Protein AF-A0A804N0S9-F1 (afdb_monomer_lite)

InterPro domains:
  IPR039313 Protein HEAT INTOLERANT 4 [PTHR33704] (10-109)

Structure (mmCIF, N/CA/C/O backbone):
data_AF-A0A804N0S9-F1
#
_entry.id   AF-A0A804N0S9-F1
#
loop_
_atom_site.group_PDB
_atom_site.id
_atom_site.type_symbol
_atom_site.label_atom_id
_atom_site.label_alt_id
_atom_site.label_comp_id
_atom_site.label_asym_id
_atom_site.label_entity_id
_atom_site.label_seq_id
_atom_site.pdbx_PDB_ins_code
_atom_site.Cartn_x
_atom_site.Cartn_y
_atom_site.Cartn_z
_atom_site.occupancy
_atom_site.B_iso_or_equiv
_atom_site.auth_seq_id
_atom_site.auth_comp_id
_atom_site.auth_asym_id
_atom_site.auth_atom_id
_atom_site.pdbx_PDB_model_num
ATOM 1 N N . MET A 1 1 ? -12.935 0.731 -5.264 1.00 60.84 1 MET A N 1
ATOM 2 C CA . MET A 1 1 ? -11.498 0.962 -5.039 1.00 60.84 1 MET A CA 1
ATOM 3 C C . MET A 1 1 ? -11.170 2.311 -5.638 1.00 60.84 1 MET A C 1
ATOM 5 O O . MET A 1 1 ? -11.233 2.441 -6.854 1.00 60.84 1 MET A O 1
ATOM 9 N N . ILE A 1 2 ? -10.922 3.309 -4.797 1.00 72.00 2 ILE A N 1
ATOM 10 C CA . ILE A 1 2 ? -10.433 4.620 -5.234 1.00 72.00 2 ILE A CA 1
ATOM 11 C C . ILE A 1 2 ? -8.954 4.665 -4.859 1.00 72.00 2 ILE A C 1
ATOM 13 O O . ILE A 1 2 ? -8.605 4.333 -3.726 1.00 72.00 2 ILE A O 1
ATOM 17 N N . VAL A 1 3 ? -8.104 5.008 -5.825 1.00 70.75 3 VAL A N 1
ATOM 18 C CA . VAL A 1 3 ? -6.671 5.224 -5.617 1.00 70.75 3 VAL A CA 1
ATOM 19 C C . VAL A 1 3 ? -6.456 6.728 -5.597 1.00 70.75 3 VAL A C 1
ATOM 21 O O . VAL A 1 3 ? -6.627 7.386 -6.621 1.00 70.75 3 VAL A O 1
ATOM 24 N N . VAL A 1 4 ? -6.127 7.268 -4.429 1.00 71.94 4 VAL A N 1
ATOM 25 C CA . VAL A 1 4 ? -5.833 8.690 -4.251 1.00 71.94 4 VAL A CA 1
ATOM 26 C C . VAL A 1 4 ? -4.331 8.840 -4.068 1.00 71.94 4 VAL A C 1
ATOM 28 O O . VAL A 1 4 ? -3.742 8.210 -3.188 1.00 71.94 4 VAL A O 1
ATOM 31 N N . VAL A 1 5 ? -3.702 9.680 -4.887 1.00 71.31 5 VAL A N 1
ATOM 32 C CA . VAL A 1 5 ? -2.355 10.175 -4.593 1.00 71.31 5 VAL A CA 1
ATOM 33 C C . VAL A 1 5 ? -2.509 11.252 -3.526 1.00 71.31 5 VAL A C 1
ATOM 35 O O . VAL A 1 5 ? -3.090 12.306 -3.781 1.00 71.31 5 VAL A O 1
ATOM 38 N N . ILE A 1 6 ? -2.031 10.985 -2.312 1.00 66.50 6 ILE A N 1
ATOM 39 C CA . ILE A 1 6 ? -2.059 11.969 -1.232 1.00 66.50 6 ILE A CA 1
ATOM 40 C C . ILE A 1 6 ? -0.913 12.954 -1.477 1.00 66.50 6 ILE A C 1
ATOM 42 O O . ILE A 1 6 ? 0.206 12.760 -1.007 1.00 66.50 6 ILE A O 1
ATOM 46 N N . GLY A 1 7 ? -1.197 14.006 -2.244 1.00 65.06 7 GLY A N 1
ATOM 47 C CA . GLY A 1 7 ? -0.353 15.201 -2.307 1.00 65.06 7 GLY A CA 1
ATOM 48 C C . GLY A 1 7 ? -0.608 16.161 -1.139 1.00 65.06 7 GLY A C 1
ATOM 49 O O . GLY A 1 7 ? 0.286 16.903 -0.741 1.00 65.06 7 GLY A O 1
ATOM 50 N N . GLU A 1 8 ? -1.810 16.127 -0.552 1.00 59.69 8 GLU A N 1
ATOM 51 C CA . GLU A 1 8 ? -2.234 17.053 0.500 1.00 59.69 8 GLU A CA 1
ATOM 52 C C . GLU A 1 8 ? -2.493 16.341 1.836 1.00 59.69 8 GLU A C 1
ATOM 54 O O . GLU A 1 8 ? -3.234 15.361 1.911 1.00 59.69 8 GLU A O 1
ATOM 59 N N . HIS A 1 9 ? -1.929 16.895 2.916 1.00 66.00 9 HIS A N 1
ATOM 60 C CA . HIS A 1 9 ? -1.948 16.376 4.297 1.00 66.00 9 HIS A CA 1
ATOM 61 C C . HIS A 1 9 ? -3.352 16.077 4.872 1.00 66.00 9 HIS A C 1
ATOM 63 O O . HIS A 1 9 ? -3.479 15.382 5.873 1.00 66.00 9 HIS A O 1
ATOM 69 N N . LYS A 1 10 ? -4.424 16.575 4.247 1.00 84.00 10 LYS A N 1
ATOM 70 C CA . LYS A 1 10 ? -5.761 16.645 4.858 1.00 84.00 10 LYS A CA 1
ATOM 71 C C . LYS A 1 10 ? -6.715 15.524 4.460 1.00 84.00 10 LYS A C 1
ATOM 73 O O . LYS A 1 10 ? -7.804 15.442 5.013 1.00 84.00 10 LYS A O 1
ATOM 78 N N . ALA A 1 11 ? -6.339 14.648 3.526 1.00 88.00 11 ALA A N 1
ATOM 79 C CA . ALA A 1 11 ? -7.249 13.609 3.030 1.00 88.00 11 ALA A CA 1
ATOM 80 C C . ALA A 1 11 ? -7.731 12.645 4.133 1.00 88.00 11 ALA A C 1
ATOM 82 O O . ALA A 1 11 ? -8.842 12.127 4.044 1.00 88.00 11 ALA A O 1
ATOM 83 N N . LEU A 1 12 ? -6.909 12.416 5.164 1.00 88.44 12 LEU A N 1
ATOM 84 C CA . LEU A 1 12 ? -7.190 11.508 6.284 1.00 88.44 12 LEU A CA 1
ATOM 85 C C . LEU A 1 12 ? -7.731 12.221 7.540 1.00 88.44 12 LEU A C 1
ATOM 87 O O . LEU A 1 12 ? -8.178 11.539 8.461 1.00 88.44 12 LEU A O 1
ATOM 91 N N . GLU A 1 13 ? -7.682 13.555 7.593 1.00 88.94 13 GLU A N 1
ATOM 92 C CA . GLU A 1 13 ? -8.153 14.368 8.727 1.00 88.94 13 GLU A CA 1
ATOM 93 C C . GLU A 1 13 ? -9.678 14.533 8.710 1.00 88.94 13 GLU A C 1
ATOM 95 O O . GLU A 1 13 ? -10.327 14.254 7.705 1.00 88.94 13 GLU A O 1
ATOM 100 N N . GLU A 1 14 ? -10.273 15.013 9.805 1.00 90.44 14 GLU A N 1
ATOM 101 C CA . GLU A 1 14 ? -11.712 15.282 9.862 1.00 90.44 14 GLU A CA 1
ATOM 102 C C . GLU A 1 14 ? -12.153 16.240 8.738 1.00 90.44 14 GLU A C 1
ATOM 104 O O . GLU A 1 14 ? -11.599 17.323 8.557 1.00 90.44 14 GLU A O 1
ATOM 109 N N . GLY A 1 15 ? -13.148 15.815 7.954 1.00 90.81 15 GLY A N 1
ATOM 110 C CA . GLY A 1 15 ? -13.598 16.518 6.746 1.00 90.81 15 GLY A CA 1
ATOM 111 C C . GLY A 1 15 ? -12.853 16.135 5.459 1.00 90.81 15 GLY A C 1
ATOM 112 O O . GLY A 1 15 ? -13.305 16.499 4.375 1.00 90.81 15 GLY A O 1
ATOM 113 N N . GLY A 1 16 ? -11.762 15.371 5.550 1.00 90.50 16 GLY A N 1
ATOM 114 C CA . GLY A 1 16 ? -11.054 14.790 4.412 1.00 90.50 16 GLY A CA 1
ATOM 115 C C . GLY A 1 16 ? -11.807 13.627 3.756 1.00 90.50 16 GLY A C 1
ATOM 116 O O . GLY A 1 16 ? -12.583 12.916 4.395 1.00 90.50 16 GLY A O 1
ATOM 117 N N . GLU A 1 17 ? -11.555 13.396 2.465 1.00 90.19 17 GLU A N 1
ATOM 118 C CA . GLU A 1 17 ? -12.254 12.381 1.655 1.00 90.19 17 GLU A CA 1
ATOM 119 C C . GLU A 1 17 ? -12.081 10.936 2.167 1.00 90.19 17 GLU A C 1
ATOM 121 O O . GLU A 1 17 ? -12.952 10.078 1.971 1.00 90.19 17 GLU A O 1
ATOM 126 N N . LEU A 1 18 ? -10.956 10.649 2.822 1.00 91.81 18 LEU A N 1
ATOM 127 C CA . LEU A 1 18 ? -10.602 9.324 3.331 1.00 91.81 18 LEU A CA 1
ATOM 128 C C . LEU A 1 18 ? -10.862 9.178 4.838 1.00 91.81 18 LEU A C 1
ATOM 130 O O . LEU A 1 18 ? -10.626 8.107 5.403 1.00 91.81 18 LEU A O 1
ATOM 134 N N . HIS A 1 19 ? -11.372 10.221 5.497 1.00 91.44 19 HIS A N 1
ATOM 135 C CA . HIS A 1 19 ? -11.628 10.209 6.931 1.00 91.44 19 HIS A CA 1
ATOM 136 C C . HIS A 1 19 ? -12.604 9.096 7.335 1.00 91.44 19 HIS A C 1
ATOM 138 O O . HIS A 1 19 ? -13.678 8.923 6.759 1.00 91.44 19 HIS A O 1
ATOM 144 N N . GLY A 1 20 ? -12.230 8.323 8.358 1.00 91.50 20 GLY A N 1
ATOM 145 C CA . GLY A 1 20 ? -13.063 7.260 8.921 1.00 91.50 20 GLY A CA 1
ATOM 146 C C . GLY A 1 20 ? -13.205 5.995 8.063 1.00 91.50 20 GLY A C 1
ATOM 147 O O . GLY A 1 20 ? -13.840 5.039 8.536 1.00 91.50 20 GLY A O 1
ATOM 148 N N . LYS A 1 21 ? -12.610 5.957 6.864 1.00 93.25 21 LYS A N 1
ATOM 149 C CA . LYS A 1 21 ? -12.615 4.806 5.949 1.00 93.25 21 LYS A CA 1
ATOM 150 C C . LYS A 1 21 ? -11.498 3.809 6.260 1.00 93.25 21 LYS A C 1
ATOM 152 O O . LYS A 1 21 ? -10.557 4.129 6.984 1.00 93.25 21 LYS A O 1
ATOM 157 N N . THR A 1 22 ? -11.609 2.601 5.703 1.00 94.69 22 THR A N 1
ATOM 158 C CA . THR A 1 22 ? -10.509 1.630 5.703 1.00 94.69 22 THR A CA 1
ATOM 159 C C . THR A 1 22 ? -9.583 1.922 4.529 1.00 94.69 22 THR A C 1
ATOM 161 O O . THR A 1 22 ? -10.013 1.902 3.376 1.00 94.69 22 THR A O 1
ATOM 164 N N . VAL A 1 23 ? -8.323 2.228 4.830 1.00 95.12 23 VAL A N 1
ATOM 165 C CA . VAL A 1 23 ? -7.359 2.737 3.853 1.00 95.12 23 VAL A CA 1
ATOM 166 C C . VAL A 1 23 ? -6.059 1.950 3.928 1.00 95.12 23 VAL A C 1
ATOM 168 O O . VAL A 1 23 ? -5.521 1.719 5.012 1.00 95.12 23 VAL A O 1
ATOM 171 N N . TYR A 1 24 ? -5.532 1.588 2.762 1.00 95.88 24 TYR A N 1
ATOM 172 C CA . TYR A 1 24 ? -4.229 0.948 2.609 1.00 95.88 24 TYR A CA 1
ATOM 173 C C . TYR A 1 24 ? -3.251 1.920 1.955 1.00 95.88 24 TYR A C 1
ATOM 175 O O . TYR A 1 24 ? -3.506 2.414 0.858 1.00 95.88 24 TYR A O 1
ATOM 183 N N . LEU A 1 25 ? -2.151 2.208 2.644 1.00 94.44 25 LEU A N 1
ATOM 184 C CA . LEU A 1 25 ? -1.154 3.199 2.263 1.00 94.44 25 LEU A CA 1
ATOM 185 C C . LEU A 1 25 ? 0.142 2.527 1.816 1.00 94.44 25 LEU A C 1
ATOM 187 O O . LEU A 1 25 ? 0.643 1.616 2.478 1.00 94.44 25 LEU A O 1
ATOM 191 N N . PHE A 1 26 ? 0.746 3.022 0.745 1.00 93.94 26 PHE A N 1
ATOM 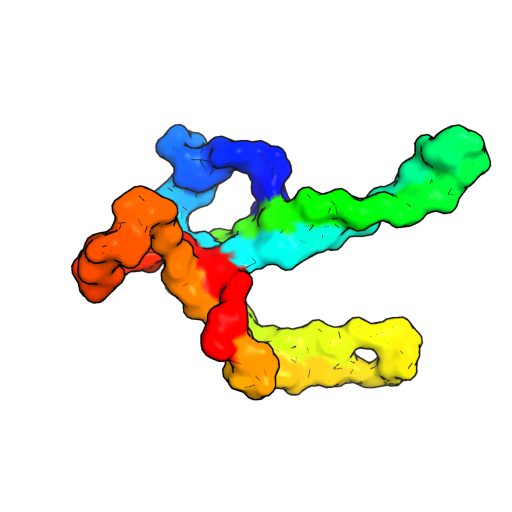192 C CA . PHE A 1 26 ? 2.118 2.668 0.393 1.00 93.94 26 PHE A CA 1
ATOM 193 C C . PHE A 1 26 ? 2.837 3.845 -0.259 1.00 93.94 26 PHE A C 1
ATOM 195 O O . PHE A 1 26 ? 2.228 4.683 -0.925 1.00 93.94 26 PHE A O 1
ATOM 202 N N . GLY A 1 27 ? 4.146 3.920 -0.031 1.00 92.69 27 GLY A N 1
ATOM 203 C CA . GLY A 1 27 ? 4.999 4.889 -0.706 1.00 92.69 27 GLY A CA 1
ATOM 204 C C . GLY A 1 27 ? 5.249 4.469 -2.150 1.00 92.69 27 GLY A C 1
ATOM 205 O O . GLY A 1 27 ? 5.421 3.286 -2.444 1.00 92.69 27 GLY A O 1
ATOM 206 N N . SER A 1 28 ? 5.289 5.442 -3.046 1.00 91.56 28 SER A N 1
ATOM 207 C CA . SER A 1 28 ? 5.697 5.254 -4.433 1.00 91.56 28 SER A CA 1
ATOM 208 C C . SER A 1 28 ? 6.466 6.483 -4.912 1.00 91.56 28 SER A C 1
ATOM 210 O O . SER A 1 28 ? 6.725 7.415 -4.144 1.00 91.56 28 SER A O 1
ATOM 212 N N . THR A 1 29 ? 6.852 6.482 -6.178 1.00 91.00 29 THR A N 1
ATOM 213 C CA . THR A 1 29 ? 7.406 7.651 -6.844 1.00 91.00 29 THR A CA 1
ATOM 214 C C . THR A 1 29 ? 6.698 7.880 -8.167 1.00 91.00 29 THR A C 1
ATOM 216 O O . THR A 1 29 ? 6.386 6.935 -8.891 1.00 91.00 29 THR A O 1
ATOM 219 N N . GLU A 1 30 ? 6.465 9.144 -8.498 1.00 89.25 30 GLU A N 1
ATOM 220 C CA . GLU A 1 30 ? 5.984 9.548 -9.812 1.00 89.25 30 GLU A CA 1
ATOM 221 C C . GLU A 1 30 ? 7.155 10.145 -10.610 1.00 89.25 30 GLU A C 1
ATOM 223 O O . GLU A 1 30 ? 7.718 11.165 -10.197 1.00 89.25 30 GLU A O 1
ATOM 228 N N . PRO A 1 31 ? 7.588 9.514 -11.717 1.00 91.50 31 PRO A N 1
ATOM 229 C CA . PRO A 1 31 ? 8.638 10.069 -12.559 1.00 91.50 31 PRO A CA 1
ATOM 230 C C . PRO A 1 31 ? 8.116 11.288 -13.325 1.00 91.50 31 PRO A C 1
ATOM 232 O O . PRO A 1 31 ? 7.184 11.182 -14.116 1.00 91.50 31 PRO A O 1
ATOM 235 N N . GLN A 1 32 ? 8.764 12.433 -13.133 1.00 92.94 32 GLN A N 1
ATOM 236 C CA . GLN A 1 32 ? 8.498 13.669 -13.864 1.00 92.94 32 GLN A CA 1
ATOM 237 C C . GLN A 1 32 ? 9.737 14.073 -14.667 1.00 92.94 32 GLN A C 1
ATOM 239 O O . GLN A 1 32 ? 10.859 14.035 -14.157 1.00 92.94 32 GLN A O 1
ATOM 244 N N . LEU A 1 33 ? 9.547 14.453 -15.932 1.00 96.44 33 LEU A N 1
ATOM 245 C CA . LEU A 1 33 ? 10.616 14.976 -16.782 1.00 96.44 33 LEU A CA 1
ATOM 246 C C . LEU A 1 33 ? 10.716 16.491 -16.583 1.00 96.44 33 LEU A C 1
ATOM 248 O O . LEU A 1 33 ? 9.817 17.225 -16.987 1.00 96.44 33 LEU A O 1
ATOM 252 N N . LEU A 1 34 ? 11.801 16.951 -15.966 1.00 94.38 34 LEU A N 1
ATOM 253 C CA . LEU A 1 34 ? 12.036 18.363 -15.667 1.00 94.38 34 LEU A CA 1
ATOM 254 C C . LEU A 1 3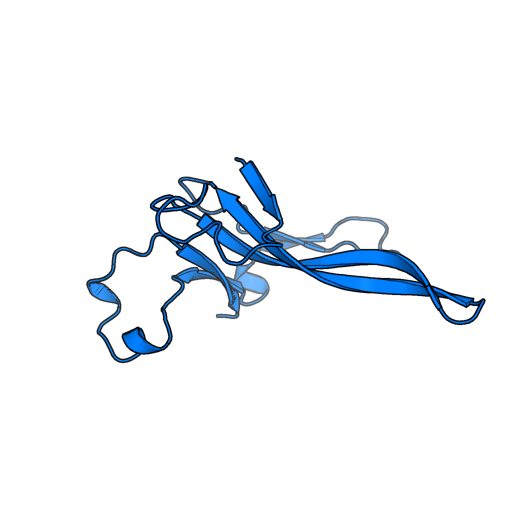4 ? 13.226 18.896 -16.471 1.00 94.38 34 LEU A C 1
ATOM 256 O O . LEU A 1 34 ? 14.216 18.189 -16.664 1.00 94.38 34 LEU A O 1
ATOM 260 N N . ASP A 1 35 ? 13.151 20.156 -16.897 1.00 95.75 35 ASP A N 1
ATOM 261 C CA . ASP A 1 35 ? 14.320 20.907 -17.365 1.00 95.75 35 ASP A CA 1
ATOM 262 C C . ASP A 1 35 ? 15.041 21.497 -16.148 1.00 95.75 35 ASP A C 1
ATOM 264 O O . ASP A 1 35 ? 14.481 22.309 -15.406 1.00 95.75 35 ASP A O 1
ATOM 268 N N . VAL A 1 36 ? 16.279 21.057 -15.917 1.00 92.81 36 VAL A N 1
ATOM 269 C CA . VAL A 1 36 ? 17.141 21.573 -14.854 1.00 92.81 36 VAL A CA 1
ATOM 270 C C . VAL A 1 36 ? 18.412 22.115 -15.491 1.00 92.81 36 VAL A C 1
ATOM 272 O O . VAL A 1 36 ? 19.306 21.350 -15.851 1.00 92.81 36 VAL A O 1
ATOM 275 N N . ASN A 1 37 ? 18.525 23.441 -15.568 1.00 94.69 37 ASN A N 1
ATOM 276 C CA . ASN A 1 37 ? 19.681 24.142 -16.136 1.00 94.69 37 ASN A CA 1
ATOM 277 C C . ASN A 1 37 ? 19.982 23.761 -17.602 1.00 94.69 37 ASN A C 1
ATOM 279 O O . ASN A 1 37 ? 21.148 23.679 -17.985 1.00 94.69 37 ASN A O 1
ATOM 283 N N . GLY A 1 38 ? 18.951 23.526 -18.420 1.00 95.12 38 GLY A N 1
ATOM 284 C CA . GLY A 1 38 ? 19.094 23.161 -19.831 1.00 95.12 38 GLY A CA 1
ATOM 285 C C . GLY A 1 38 ? 19.328 21.667 -20.074 1.00 95.12 38 GLY A C 1
ATOM 286 O O . GLY A 1 38 ? 19.513 21.257 -21.219 1.00 95.12 38 GLY A O 1
ATOM 287 N N . GLU A 1 39 ? 19.315 20.841 -19.026 1.00 96.94 39 GLU A N 1
ATOM 288 C CA . GLU A 1 39 ? 19.371 19.383 -19.125 1.00 96.94 39 GLU A CA 1
ATOM 289 C C . GLU A 1 39 ? 18.018 18.769 -18.752 1.00 96.94 39 GLU A C 1
ATOM 291 O O . GLU A 1 39 ? 17.463 19.048 -17.688 1.00 96.94 39 GLU A O 1
ATOM 296 N N . SER A 1 40 ? 17.515 17.864 -19.595 1.00 97.06 40 SER A N 1
ATOM 297 C CA . SER A 1 40 ? 16.350 17.037 -19.266 1.00 97.06 40 SER A CA 1
ATOM 298 C C . SER A 1 40 ? 16.711 15.999 -18.202 1.00 97.06 40 SER A C 1
ATOM 300 O O . SER A 1 40 ? 17.549 15.127 -18.440 1.00 97.06 40 SER A O 1
ATOM 302 N N . LYS A 1 41 ? 16.065 16.063 -17.034 1.00 96.44 41 LYS A N 1
ATOM 303 C CA . LYS A 1 41 ? 16.275 15.133 -15.915 1.00 96.44 41 LYS A CA 1
ATOM 304 C C . LYS A 1 41 ? 14.970 14.461 -15.524 1.00 96.44 41 LYS A C 1
ATOM 306 O O . LYS A 1 41 ? 13.949 15.120 -15.356 1.00 96.44 41 LYS A O 1
ATOM 311 N N . ILE A 1 42 ? 15.020 13.144 -15.336 1.00 95.19 42 ILE A N 1
ATOM 312 C CA . ILE A 1 42 ? 13.924 12.403 -14.707 1.00 95.19 42 ILE A CA 1
ATOM 313 C C . ILE A 1 42 ? 14.072 12.571 -13.198 1.00 95.19 42 ILE A C 1
ATOM 315 O O . ILE A 1 42 ? 15.045 12.098 -12.608 1.00 95.19 42 ILE A O 1
ATOM 319 N N . VAL A 1 43 ? 13.108 13.243 -12.579 1.00 94.19 43 VAL A N 1
ATOM 320 C CA . VAL A 1 43 ? 13.016 13.391 -11.128 1.00 94.19 43 VAL A CA 1
ATOM 321 C C . VAL A 1 43 ? 11.911 12.478 -10.623 1.00 94.19 43 VAL A C 1
ATOM 323 O O . VAL A 1 43 ? 10.778 12.533 -11.090 1.00 94.19 43 VAL A O 1
ATOM 326 N N . LEU A 1 44 ? 12.251 11.618 -9.667 1.00 92.44 44 LEU A N 1
ATOM 327 C CA . LEU A 1 44 ? 11.292 10.754 -8.991 1.00 92.44 44 LEU A CA 1
ATOM 328 C C . LEU A 1 44 ? 10.678 11.526 -7.825 1.00 92.44 44 LEU A C 1
ATOM 330 O O . LEU A 1 44 ? 11.338 11.722 -6.805 1.00 92.44 44 LEU A O 1
ATOM 334 N N . ILE A 1 45 ? 9.434 11.973 -7.977 1.00 90.94 45 ILE A N 1
ATOM 335 C CA . ILE A 1 45 ? 8.714 12.685 -6.919 1.00 90.94 45 ILE A CA 1
ATOM 336 C C . ILE A 1 45 ? 8.159 11.652 -5.934 1.00 90.94 45 ILE A C 1
ATOM 338 O O . ILE A 1 45 ? 7.371 10.805 -6.355 1.00 90.94 45 ILE A O 1
ATOM 342 N N . PRO A 1 46 ? 8.538 11.680 -4.643 1.00 92.12 46 PRO A N 1
ATOM 343 C CA . PRO A 1 46 ? 7.949 10.796 -3.646 1.00 92.12 46 PRO A CA 1
ATOM 344 C C . PRO A 1 46 ? 6.461 11.090 -3.482 1.00 92.12 46 PRO A C 1
ATOM 346 O O . PRO A 1 46 ? 6.070 12.240 -3.289 1.00 92.12 46 PRO A O 1
ATOM 349 N N . ILE A 1 47 ? 5.645 10.043 -3.512 1.00 90.94 47 ILE A N 1
ATOM 350 C CA . ILE A 1 47 ? 4.203 10.134 -3.298 1.00 90.94 47 ILE A CA 1
ATOM 351 C C . ILE A 1 47 ? 3.742 9.078 -2.297 1.00 90.94 47 ILE A C 1
ATOM 353 O O . ILE A 1 47 ? 4.370 8.029 -2.129 1.00 90.94 47 ILE A O 1
ATOM 357 N N . VAL A 1 48 ? 2.608 9.341 -1.653 1.00 91.25 48 VAL A N 1
ATOM 358 C CA . VAL A 1 48 ? 1.880 8.343 -0.868 1.00 91.25 48 VAL A CA 1
ATOM 359 C C . VAL A 1 48 ? 0.612 7.989 -1.622 1.00 91.25 48 VAL A C 1
ATOM 361 O O . VAL A 1 48 ? -0.188 8.859 -1.958 1.00 91.25 48 VAL A O 1
ATOM 364 N N . VAL A 1 49 ? 0.428 6.702 -1.883 1.00 92.12 49 VAL A N 1
ATOM 365 C CA . VAL A 1 49 ? -0.779 6.176 -2.510 1.00 92.12 49 VAL A CA 1
ATOM 366 C C . VAL A 1 49 ? -1.695 5.647 -1.421 1.00 92.12 49 VAL A C 1
ATOM 368 O O . VAL A 1 49 ? -1.267 4.852 -0.585 1.00 92.12 49 VAL A O 1
ATOM 371 N N . ALA A 1 50 ? -2.954 6.072 -1.452 1.00 93.12 50 ALA A N 1
ATOM 372 C CA . ALA A 1 50 ? -3.998 5.600 -0.563 1.00 93.12 50 ALA A CA 1
ATOM 373 C C . ALA A 1 50 ? -5.088 4.868 -1.335 1.00 93.12 50 ALA A C 1
ATOM 375 O O . ALA A 1 50 ? -5.655 5.393 -2.292 1.00 93.12 50 ALA A O 1
ATOM 376 N N . VAL A 1 51 ? -5.388 3.650 -0.894 1.00 94.12 51 VAL A N 1
ATOM 377 C CA . VAL A 1 51 ? -6.411 2.795 -1.490 1.00 94.12 51 VAL A CA 1
ATOM 378 C C . VAL A 1 51 ? -7.581 2.674 -0.523 1.00 94.12 51 VAL A C 1
ATOM 380 O O . VAL A 1 51 ? -7.462 2.024 0.516 1.00 94.12 51 VAL A O 1
ATOM 383 N N . ASP A 1 52 ? -8.711 3.287 -0.878 1.00 93.56 52 ASP A N 1
ATOM 384 C CA . ASP A 1 52 ? -9.992 3.112 -0.183 1.00 93.56 52 ASP A CA 1
ATOM 385 C C . ASP A 1 52 ? -10.563 1.726 -0.524 1.00 93.56 52 ASP A C 1
ATOM 387 O O . ASP A 1 52 ? -11.007 1.477 -1.660 1.00 93.56 52 ASP A O 1
ATOM 391 N N . CYS A 1 53 ? -10.473 0.799 0.435 1.00 93.62 53 CYS A N 1
ATOM 392 C CA . CYS A 1 53 ? -10.864 -0.596 0.258 1.00 93.62 53 CYS A CA 1
ATOM 393 C C . CYS A 1 53 ? -11.298 -1.238 1.591 1.00 93.62 53 CYS A C 1
ATOM 395 O O . CYS A 1 53 ? -10.599 -1.090 2.590 1.00 93.62 53 CYS A O 1
ATOM 397 N N . PRO A 1 54 ? -12.409 -2.002 1.640 1.00 91.56 54 PRO A N 1
ATOM 398 C CA . PRO A 1 54 ? -12.853 -2.667 2.871 1.00 91.56 54 PRO A CA 1
ATOM 399 C C . PRO A 1 54 ? -12.022 -3.906 3.252 1.00 91.56 54 PRO A C 1
ATOM 401 O O . PRO A 1 54 ? -12.185 -4.434 4.349 1.00 91.56 54 PRO A O 1
ATOM 404 N N . PHE A 1 55 ? -11.158 -4.390 2.360 1.00 92.81 55 PHE A N 1
ATOM 405 C CA . PHE A 1 55 ? -10.267 -5.533 2.573 1.00 92.81 55 PHE A CA 1
ATOM 406 C C . PHE A 1 55 ? -8.878 -5.233 1.990 1.00 92.81 55 PHE A C 1
ATOM 408 O O . PHE A 1 55 ? -8.772 -4.354 1.128 1.00 92.81 55 PHE A O 1
ATOM 415 N N . PRO A 1 56 ? -7.816 -5.943 2.425 1.00 93.06 56 PRO A N 1
ATOM 416 C CA . PRO A 1 56 ? -6.474 -5.707 1.912 1.00 93.06 56 PRO A CA 1
ATOM 417 C C . PRO A 1 56 ? -6.413 -5.809 0.387 1.00 93.06 56 PRO A C 1
ATOM 419 O O . PRO A 1 56 ? -7.056 -6.694 -0.185 1.00 93.06 56 PRO A O 1
ATOM 422 N N . PRO A 1 57 ? -5.628 -4.947 -0.284 1.00 93.25 57 PRO A N 1
ATOM 423 C CA . PRO A 1 57 ? -5.223 -5.170 -1.663 1.00 93.25 57 PRO A CA 1
ATOM 424 C C . PRO A 1 57 ? -4.467 -6.502 -1.808 1.00 93.25 57 PRO A C 1
ATOM 426 O O . PRO A 1 57 ? -4.324 -7.267 -0.855 1.00 93.25 57 PRO A O 1
ATOM 429 N N . SER A 1 58 ? -3.939 -6.760 -3.007 1.00 94.50 58 SER A N 1
ATOM 430 C CA . SER A 1 58 ? -3.120 -7.945 -3.300 1.00 94.50 58 SER A CA 1
ATOM 431 C C . SER A 1 58 ? -2.116 -8.278 -2.184 1.00 94.50 58 SER A C 1
ATOM 433 O O . SER A 1 58 ? -1.484 -7.388 -1.613 1.00 94.50 58 SER A O 1
ATOM 435 N N . ASP A 1 59 ? -1.951 -9.574 -1.919 1.00 94.81 59 ASP A N 1
ATOM 436 C CA . ASP A 1 59 ? -0.920 -10.165 -1.061 1.00 94.81 59 ASP A CA 1
ATOM 437 C C . ASP A 1 59 ? 0.291 -10.676 -1.871 1.00 94.81 59 ASP A C 1
ATOM 439 O O . ASP A 1 59 ? 1.137 -11.423 -1.368 1.00 94.81 59 ASP A O 1
ATOM 443 N N . LYS A 1 60 ? 0.377 -10.275 -3.144 1.00 96.31 60 LYS A N 1
ATOM 444 C CA . LYS A 1 60 ? 1.446 -10.600 -4.094 1.00 96.31 60 LYS A CA 1
ATOM 445 C C . LYS A 1 60 ? 2.022 -9.329 -4.706 1.00 96.31 60 LYS A C 1
ATOM 447 O O . LYS A 1 60 ? 1.277 -8.392 -4.999 1.00 96.31 60 LYS A O 1
ATOM 452 N N . ILE A 1 61 ? 3.330 -9.343 -4.944 1.00 93.12 61 ILE A N 1
ATOM 453 C CA . ILE A 1 61 ? 4.090 -8.287 -5.612 1.00 93.12 61 ILE A CA 1
ATOM 454 C C . ILE A 1 61 ? 4.427 -8.743 -7.029 1.00 93.12 61 ILE A C 1
ATOM 456 O O . ILE A 1 61 ? 5.012 -9.811 -7.206 1.00 93.12 61 ILE A O 1
ATOM 460 N N . GLY A 1 62 ? 4.071 -7.923 -8.017 1.00 93.12 62 GLY A N 1
ATOM 461 C CA . GLY A 1 62 ? 4.575 -8.046 -9.382 1.00 93.12 62 GLY A CA 1
ATOM 462 C C . GLY A 1 62 ? 5.949 -7.391 -9.485 1.00 93.12 62 GLY A C 1
ATOM 463 O O . GLY A 1 62 ? 6.103 -6.203 -9.199 1.00 93.12 62 GLY A O 1
ATOM 464 N N . ILE A 1 63 ? 6.962 -8.168 -9.849 1.00 91.38 63 ILE A N 1
ATOM 465 C CA . ILE A 1 63 ? 8.326 -7.700 -10.075 1.00 91.38 63 ILE A CA 1
ATOM 466 C C . ILE A 1 63 ? 8.537 -7.621 -11.582 1.00 91.38 63 ILE A C 1
ATOM 468 O O . ILE A 1 63 ? 8.717 -8.636 -12.258 1.00 91.38 63 ILE A O 1
ATOM 472 N N . ASN A 1 64 ? 8.566 -6.389 -12.083 1.00 87.94 64 ASN A N 1
ATOM 473 C CA . ASN A 1 64 ? 8.927 -6.075 -13.457 1.00 87.94 64 ASN A CA 1
ATOM 474 C C . ASN A 1 64 ? 10.303 -5.408 -13.489 1.00 87.94 64 ASN A C 1
ATOM 476 O O . ASN A 1 64 ? 10.625 -4.554 -12.665 1.00 87.94 64 ASN A O 1
ATOM 480 N N . SER A 1 65 ? 11.128 -5.807 -14.450 1.00 82.88 65 SER A N 1
ATOM 481 C CA . SER A 1 65 ? 12.411 -5.171 -14.743 1.00 82.88 65 SER A CA 1
ATOM 482 C C . SER A 1 65 ? 12.517 -5.014 -16.247 1.00 82.88 65 SER A C 1
ATOM 484 O O . SER A 1 65 ? 12.141 -5.926 -16.975 1.00 82.88 65 SER A O 1
ATOM 486 N N . VAL A 1 66 ? 13.094 -3.903 -16.713 1.00 80.88 66 VAL A N 1
ATOM 487 C CA . VAL A 1 66 ? 13.397 -3.684 -18.141 1.00 80.88 66 VAL A CA 1
ATOM 488 C C . VAL A 1 66 ? 14.237 -4.834 -18.723 1.00 80.88 66 VAL A C 1
ATOM 490 O O . VAL A 1 66 ? 14.202 -5.089 -19.919 1.00 80.88 66 VAL A O 1
ATOM 493 N N . GLN A 1 67 ? 14.982 -5.551 -17.876 1.00 76.00 67 GLN A N 1
ATOM 494 C CA . GLN A 1 67 ? 15.834 -6.674 -18.269 1.00 76.00 67 GLN A CA 1
ATOM 495 C C . GLN A 1 67 ? 15.122 -8.036 -18.268 1.00 76.00 67 GLN A C 1
ATOM 497 O O . GLN A 1 67 ? 15.719 -9.022 -18.694 1.00 76.00 67 GLN A O 1
ATOM 502 N N . ARG A 1 68 ? 13.892 -8.134 -17.747 1.00 77.94 68 ARG A N 1
ATOM 503 C CA . ARG A 1 68 ? 13.153 -9.400 -17.654 1.00 77.94 68 ARG A CA 1
ATOM 504 C C . ARG A 1 68 ? 12.068 -9.457 -18.721 1.00 77.94 68 ARG A C 1
ATOM 506 O O . ARG A 1 68 ? 11.295 -8.522 -18.867 1.00 77.94 68 ARG A O 1
ATOM 513 N N . GLU A 1 69 ? 12.001 -10.584 -19.426 1.00 80.25 69 GLU A N 1
ATOM 514 C CA . GLU A 1 69 ? 10.985 -10.837 -20.456 1.00 80.25 69 GLU A CA 1
ATOM 515 C C . GLU A 1 69 ? 9.582 -11.027 -19.858 1.00 80.25 69 GLU A C 1
ATOM 517 O O . GLU A 1 69 ? 8.597 -10.632 -20.470 1.00 80.25 69 GLU A O 1
ATOM 522 N N . ASN A 1 70 ? 9.494 -11.596 -18.649 1.00 88.75 70 ASN A N 1
ATOM 523 C CA . ASN A 1 70 ? 8.232 -11.912 -17.983 1.00 88.75 70 ASN A CA 1
ATOM 524 C C . ASN A 1 70 ? 8.160 -11.289 -16.583 1.00 88.75 70 ASN A C 1
ATOM 526 O O . ASN A 1 70 ? 9.159 -11.254 -15.856 1.00 88.75 70 ASN A O 1
ATOM 530 N N . GLU A 1 71 ? 6.958 -10.855 -16.202 1.00 91.50 71 GLU A N 1
ATOM 531 C CA . GLU A 1 71 ? 6.628 -10.440 -14.838 1.00 91.50 71 GLU A CA 1
ATOM 532 C C . GLU A 1 71 ? 6.765 -11.625 -13.872 1.00 91.50 71 GLU A C 1
ATOM 534 O O . GLU A 1 71 ? 6.205 -12.699 -14.101 1.00 91.50 71 GLU A O 1
ATOM 539 N N . GLU A 1 72 ? 7.490 -11.436 -12.767 1.00 93.25 72 GLU A N 1
ATOM 540 C CA . GLU A 1 72 ? 7.5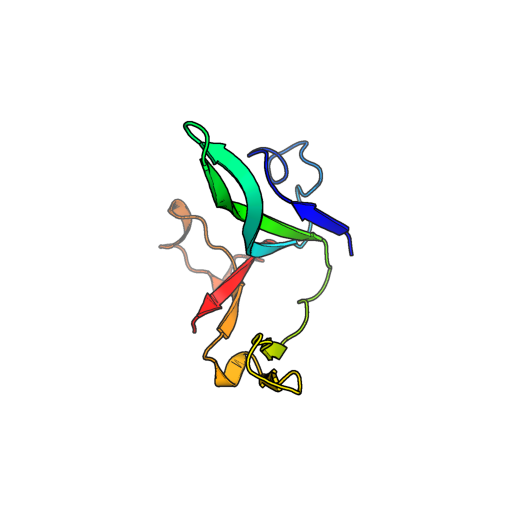25 -12.414 -11.677 1.00 93.25 72 GLU A CA 1
ATOM 541 C C . GLU A 1 72 ? 6.529 -11.996 -10.593 1.00 93.25 72 GLU A C 1
ATOM 543 O O . GLU A 1 72 ? 6.661 -10.925 -10.006 1.00 93.25 72 GLU A O 1
ATOM 548 N N . ILE A 1 73 ? 5.546 -12.845 -10.293 1.00 94.94 73 ILE A N 1
ATOM 549 C CA . ILE A 1 73 ? 4.570 -12.588 -9.228 1.00 94.94 73 ILE A CA 1
ATOM 550 C C . ILE A 1 73 ? 4.979 -13.369 -7.977 1.00 94.94 73 ILE A C 1
ATOM 552 O O . ILE A 1 73 ? 4.876 -14.596 -7.939 1.00 94.94 73 ILE A O 1
ATOM 556 N N . VAL A 1 74 ? 5.398 -12.656 -6.931 1.00 95.75 74 VAL A N 1
ATOM 557 C CA . VAL A 1 74 ? 5.921 -13.241 -5.686 1.00 95.75 74 VAL A CA 1
ATOM 558 C C . VAL A 1 74 ? 4.962 -12.967 -4.522 1.00 95.75 74 VAL A C 1
ATOM 560 O O . VAL A 1 74 ? 4.519 -11.830 -4.356 1.00 95.75 74 VAL A O 1
ATOM 563 N N . PRO A 1 75 ? 4.639 -13.954 -3.663 1.00 97.44 75 PRO A N 1
ATOM 564 C CA . PRO A 1 75 ? 3.885 -13.698 -2.437 1.00 97.44 75 PRO A CA 1
ATOM 565 C C . PRO A 1 75 ? 4.612 -12.690 -1.537 1.00 97.44 75 PRO A C 1
ATOM 567 O O . PRO A 1 75 ? 5.792 -12.872 -1.238 1.00 97.44 75 PRO A O 1
ATOM 570 N N . MET A 1 76 ? 3.910 -11.677 -1.024 1.00 96.62 76 MET A N 1
ATOM 571 C CA . MET A 1 76 ? 4.484 -10.658 -0.130 1.00 96.62 76 MET A CA 1
ATOM 572 C C . MET A 1 76 ? 5.197 -11.285 1.072 1.00 96.62 76 MET A C 1
ATOM 574 O O . MET A 1 76 ? 6.288 -10.862 1.444 1.00 96.62 76 MET A O 1
ATOM 578 N N . LYS A 1 77 ? 4.646 -12.376 1.614 1.00 96.44 77 LYS A N 1
ATOM 579 C CA . LYS A 1 77 ? 5.256 -13.135 2.712 1.00 96.44 77 LYS A CA 1
ATOM 580 C C . LYS A 1 77 ? 6.654 -13.672 2.379 1.00 96.44 77 LYS A C 1
ATOM 582 O O . LYS A 1 77 ? 7.511 -13.689 3.258 1.00 96.44 77 LYS A O 1
ATOM 587 N N . ALA A 1 78 ? 6.906 -14.090 1.136 1.00 96.50 78 ALA A N 1
ATOM 588 C CA . ALA A 1 78 ? 8.235 -14.541 0.709 1.00 96.50 78 ALA A CA 1
ATOM 589 C C . ALA A 1 78 ? 9.247 -13.381 0.674 1.00 96.50 78 ALA A C 1
ATOM 591 O O . ALA A 1 78 ? 10.427 -13.588 0.940 1.00 96.50 78 ALA A O 1
ATOM 592 N N . MET A 1 79 ? 8.763 -12.157 0.444 1.00 94.88 79 MET A N 1
ATOM 593 C CA . MET A 1 79 ? 9.542 -10.916 0.512 1.00 94.88 79 MET A CA 1
ATOM 594 C C . MET A 1 79 ? 9.586 -10.301 1.916 1.00 94.88 79 MET A C 1
ATOM 596 O O . MET A 1 79 ? 10.113 -9.204 2.074 1.00 94.88 79 MET A O 1
ATOM 600 N N . LYS A 1 80 ? 9.048 -10.989 2.937 1.00 96.75 80 LYS A N 1
ATOM 601 C CA . LYS A 1 80 ? 8.874 -10.454 4.297 1.00 96.75 80 LYS A CA 1
ATOM 602 C C . LYS A 1 80 ? 8.097 -9.136 4.304 1.00 96.75 80 LYS A C 1
ATOM 604 O O . LYS A 1 80 ? 8.500 -8.186 4.960 1.00 96.75 80 LYS A O 1
ATOM 609 N N . MET A 1 81 ? 7.015 -9.062 3.537 1.00 96.75 81 MET A N 1
ATOM 610 C CA . MET A 1 81 ? 6.134 -7.899 3.462 1.00 96.75 81 MET A CA 1
ATOM 611 C C . MET A 1 81 ? 4.706 -8.275 3.860 1.00 96.75 81 MET A C 1
ATOM 613 O O . MET A 1 81 ? 4.248 -9.392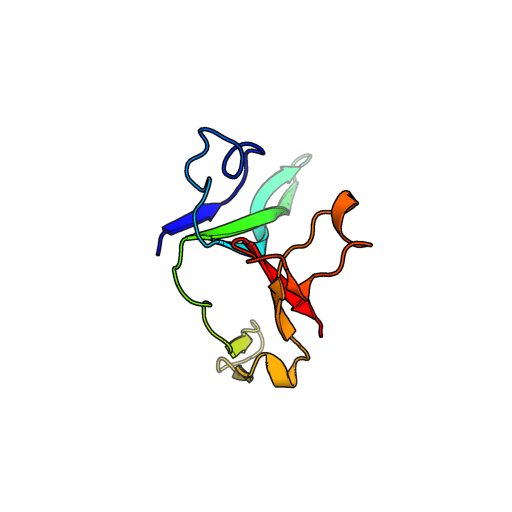 3.605 1.00 96.75 81 MET A O 1
ATOM 617 N N . ALA A 1 82 ? 3.988 -7.326 4.453 1.00 96.75 82 ALA A N 1
ATOM 618 C CA . ALA A 1 82 ? 2.576 -7.447 4.792 1.00 96.75 82 ALA A CA 1
ATOM 619 C C . ALA A 1 82 ? 1.891 -6.073 4.805 1.00 96.75 82 ALA A C 1
ATOM 621 O O . ALA A 1 82 ? 2.543 -5.034 4.920 1.00 96.75 82 ALA A O 1
ATOM 622 N N . TRP A 1 83 ? 0.561 -6.081 4.73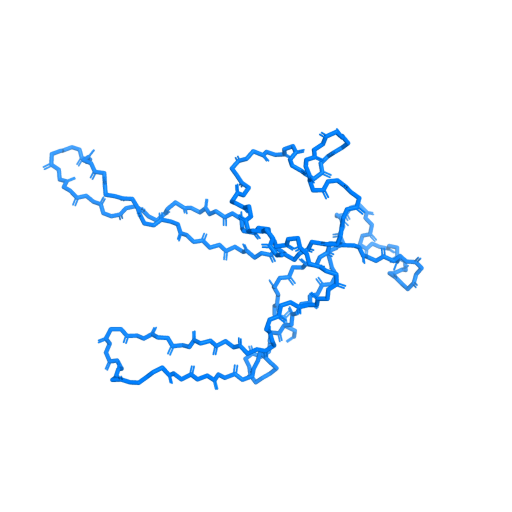9 1.00 96.31 83 TRP A N 1
ATOM 623 C CA . TRP A 1 83 ? -0.248 -4.945 5.171 1.00 96.31 83 TRP A CA 1
ATOM 624 C C . TRP A 1 83 ? -0.273 -4.929 6.699 1.00 96.31 83 TRP A C 1
ATOM 626 O O . TRP A 1 83 ? -0.859 -5.817 7.320 1.00 96.31 83 TRP A O 1
ATOM 636 N N . VAL A 1 84 ? 0.387 -3.947 7.305 1.00 93.62 84 VAL A N 1
ATOM 637 C CA . VAL A 1 84 ? 0.501 -3.805 8.761 1.00 93.62 84 VAL A CA 1
ATOM 638 C C . VAL A 1 84 ? -0.376 -2.654 9.253 1.00 93.62 84 VAL A C 1
ATOM 640 O O . VAL A 1 84 ? -0.475 -1.640 8.567 1.00 93.62 84 VAL A O 1
ATOM 643 N N . PRO A 1 85 ? -1.032 -2.767 10.419 1.00 92.94 85 PRO A N 1
ATOM 644 C CA . PRO A 1 85 ? -1.730 -1.639 11.027 1.00 92.94 85 PRO A CA 1
ATOM 645 C C . PRO A 1 85 ? -0.816 -0.420 11.182 1.00 92.94 85 PRO A C 1
ATOM 647 O O . PRO A 1 85 ? 0.287 -0.535 11.720 1.00 92.94 85 PRO A O 1
ATOM 650 N N . TYR A 1 86 ? -1.278 0.753 10.753 1.00 90.00 86 TYR A N 1
ATOM 651 C CA . TYR A 1 86 ? -0.605 2.001 11.089 1.00 90.00 86 TYR A CA 1
ATOM 652 C C . TYR A 1 86 ? -0.863 2.336 12.561 1.00 90.00 86 TYR A C 1
ATOM 654 O O . TYR A 1 86 ? -2.014 2.392 12.995 1.00 90.00 86 TYR A O 1
ATOM 662 N N . VAL A 1 87 ? 0.211 2.578 13.315 1.00 86.00 87 VAL A N 1
ATOM 663 C CA . VAL A 1 87 ? 0.150 3.018 14.714 1.00 86.00 87 VAL A CA 1
ATOM 664 C C . VAL A 1 87 ? 0.776 4.414 14.809 1.00 86.00 87 VAL A C 1
ATOM 666 O O . VAL A 1 87 ? 1.987 4.535 14.549 1.00 86.00 87 VAL A O 1
ATOM 669 N N . PRO A 1 88 ? -0.012 5.451 15.163 1.00 83.44 88 PRO A N 1
ATOM 670 C CA . PRO A 1 88 ? 0.501 6.790 15.445 1.00 83.44 88 PRO A CA 1
ATOM 671 C C . PRO A 1 88 ? 1.642 6.750 16.461 1.00 83.44 88 PRO A C 1
ATOM 673 O O . PRO A 1 88 ? 1.691 5.862 17.313 1.00 83.44 88 PRO A O 1
ATOM 676 N N . LEU A 1 89 ? 2.590 7.685 16.363 1.00 84.00 89 LEU A N 1
ATOM 677 C CA . LEU A 1 89 ? 3.802 7.666 17.193 1.00 84.00 89 LEU A CA 1
ATOM 678 C C . LEU A 1 89 ? 3.471 7.725 18.688 1.00 84.00 89 LEU A C 1
ATOM 680 O O . LEU A 1 89 ? 4.078 7.001 19.476 1.00 84.00 89 LEU A O 1
ATOM 684 N N . GLU A 1 90 ? 2.480 8.535 19.046 1.00 82.62 90 GLU A N 1
ATOM 685 C CA . GLU A 1 90 ? 1.931 8.695 20.389 1.00 82.62 90 GLU A CA 1
ATOM 686 C C . GLU A 1 90 ? 1.347 7.396 20.970 1.00 82.62 90 GLU A C 1
ATOM 688 O O . GLU A 1 90 ? 1.457 7.159 22.173 1.00 82.62 90 GLU A O 1
ATOM 693 N N . ASP A 1 91 ? 0.824 6.509 20.120 1.00 80.81 91 ASP A N 1
ATOM 694 C CA . ASP A 1 91 ? 0.123 5.292 20.536 1.00 80.81 91 ASP A CA 1
ATOM 695 C C . ASP A 1 91 ? 1.016 4.046 20.543 1.00 80.81 91 ASP A C 1
ATOM 697 O O . ASP A 1 91 ? 0.586 2.986 21.002 1.00 80.81 91 ASP A O 1
ATOM 701 N N . ARG A 1 92 ? 2.273 4.129 20.087 1.00 78.50 92 ARG A N 1
ATOM 702 C CA . ARG A 1 92 ? 3.162 2.952 19.957 1.00 78.50 92 ARG A CA 1
ATOM 703 C C . ARG A 1 92 ? 3.467 2.233 21.272 1.00 78.50 92 ARG A C 1
ATOM 705 O O . ARG A 1 92 ? 3.874 1.075 21.244 1.00 78.50 92 ARG A O 1
ATOM 712 N N . LEU A 1 93 ? 3.294 2.909 22.407 1.00 78.19 93 LEU A N 1
ATOM 71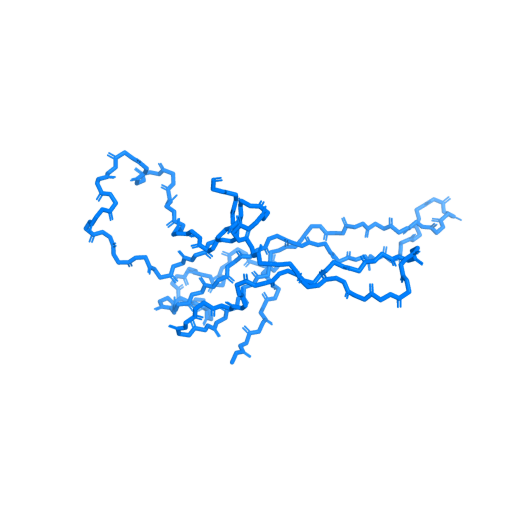3 C CA . LEU A 1 93 ? 3.472 2.331 23.746 1.00 78.19 93 LEU A CA 1
ATOM 714 C C . LEU A 1 93 ? 2.175 1.737 24.322 1.00 78.19 93 LEU A C 1
ATOM 716 O O . LEU A 1 93 ? 2.214 1.054 25.346 1.00 78.19 93 LEU A O 1
ATOM 720 N N . SER A 1 94 ? 1.030 1.992 23.687 1.00 74.44 94 SER A N 1
ATOM 721 C CA . SER A 1 94 ? -0.261 1.444 24.094 1.00 74.44 94 SER A CA 1
ATOM 722 C C . SER A 1 94 ? -0.422 -0.002 23.601 1.00 74.44 94 SER A C 1
ATOM 724 O O . SER A 1 94 ? 0.172 -0.412 22.602 1.00 74.44 94 SER A O 1
ATOM 726 N N . ARG A 1 95 ? -1.206 -0.822 24.317 1.00 63.84 95 ARG A N 1
ATOM 727 C CA . ARG A 1 95 ? -1.518 -2.188 23.863 1.00 63.84 95 ARG A CA 1
ATOM 728 C C . ARG A 1 95 ? -2.352 -2.108 22.580 1.00 63.84 95 ARG A C 1
ATOM 730 O O . ARG A 1 95 ? -3.538 -1.804 22.650 1.00 63.84 95 ARG A O 1
ATOM 737 N N . ILE A 1 96 ? -1.730 -2.432 21.443 1.00 63.38 96 ILE A N 1
ATOM 738 C CA . ILE A 1 96 ? -2.345 -2.425 20.101 1.00 63.38 96 ILE A CA 1
ATOM 739 C C . ILE A 1 96 ? -3.628 -3.273 20.050 1.00 63.38 96 ILE A C 1
ATOM 741 O O . ILE A 1 96 ? -4.542 -2.933 19.307 1.00 63.38 96 ILE A O 1
ATOM 745 N N . ASP A 1 97 ? -3.736 -4.323 20.873 1.00 65.38 97 ASP A N 1
ATOM 746 C CA . ASP A 1 97 ? -4.855 -5.279 20.856 1.00 65.38 97 ASP A CA 1
ATOM 747 C C . ASP A 1 97 ? -6.251 -4.646 21.016 1.00 65.38 97 ASP A C 1
ATOM 749 O O . ASP A 1 97 ? -7.239 -5.233 20.574 1.00 65.38 97 ASP A O 1
ATOM 753 N N . SER A 1 98 ? -6.370 -3.469 21.646 1.00 68.06 98 SER A N 1
ATOM 754 C CA . SER A 1 98 ? -7.665 -2.786 21.800 1.00 68.06 98 SER A CA 1
ATOM 755 C C . SER A 1 98 ? -8.023 -1.863 20.633 1.00 68.06 98 SER A C 1
ATOM 757 O O . SER A 1 98 ? -9.185 -1.467 20.501 1.00 68.06 98 SER A O 1
ATOM 759 N N . LEU A 1 99 ? -7.060 -1.517 19.777 1.00 70.06 99 LEU A N 1
ATOM 760 C CA . LEU A 1 99 ? -7.284 -0.634 18.643 1.00 70.06 99 LEU A CA 1
ATOM 761 C C . LEU A 1 99 ? -7.851 -1.454 17.479 1.00 70.06 99 LEU A C 1
ATOM 763 O O . LEU A 1 99 ? -7.304 -2.481 17.093 1.00 70.06 99 LEU A O 1
ATOM 767 N N . LYS A 1 100 ? -8.963 -0.993 16.895 1.00 80.44 100 LYS A N 1
ATOM 768 C CA . LYS A 1 100 ? -9.444 -1.474 15.591 1.00 80.44 100 LYS A CA 1
ATOM 769 C C . LYS A 1 100 ? -8.814 -0.593 14.509 1.00 80.44 100 LYS A C 1
ATOM 771 O O . LYS A 1 100 ? -9.393 0.453 14.203 1.00 80.44 100 LYS A O 1
ATOM 776 N N . PRO A 1 101 ? -7.639 -0.948 13.957 1.00 86.12 101 PRO A N 1
ATOM 777 C CA . PRO A 1 101 ? -6.993 -0.114 12.958 1.00 86.12 101 PRO A CA 1
ATOM 778 C C . PRO A 1 101 ? -7.864 -0.032 11.706 1.00 86.12 101 PRO A C 1
ATOM 780 O O . PRO A 1 101 ? -8.383 -1.036 11.217 1.00 86.12 101 PRO A O 1
ATOM 783 N N . LYS A 1 102 ? -8.018 1.185 11.187 1.00 91.12 102 LYS A N 1
ATOM 784 C CA . LYS A 1 102 ? -8.633 1.441 9.879 1.00 91.12 102 LYS A CA 1
ATOM 785 C C . LYS A 1 102 ? -7.602 1.794 8.811 1.00 91.12 102 LYS A C 1
ATOM 787 O O . LYS A 1 102 ? -7.897 1.690 7.628 1.00 91.12 102 LYS A O 1
ATOM 792 N N . ILE A 1 103 ? -6.400 2.183 9.223 1.00 93.31 103 ILE A N 1
ATOM 793 C CA . ILE A 1 103 ? -5.302 2.523 8.327 1.00 93.31 103 ILE A CA 1
ATOM 794 C C . ILE A 1 103 ? -4.271 1.405 8.401 1.00 93.31 103 ILE A C 1
ATOM 796 O O . ILE A 1 103 ? -3.857 0.997 9.488 1.00 93.31 103 ILE A O 1
ATOM 800 N N . PHE A 1 104 ? -3.852 0.933 7.238 1.00 95.38 104 PHE A N 1
ATOM 801 C CA . PHE A 1 104 ? -2.816 -0.073 7.083 1.00 95.38 104 PHE A CA 1
ATOM 802 C C . PHE A 1 104 ? -1.733 0.476 6.166 1.00 95.38 104 PHE A C 1
ATOM 804 O O . PHE A 1 104 ? -2.041 1.174 5.205 1.00 95.38 104 PHE A O 1
ATOM 811 N N . THR A 1 105 ? -0.473 0.157 6.430 1.00 94.69 105 THR A N 1
ATOM 812 C CA . THR A 1 105 ? 0.641 0.485 5.541 1.00 94.69 105 THR A CA 1
ATOM 813 C C . THR A 1 105 ? 1.257 -0.779 4.961 1.00 94.69 105 THR A C 1
ATOM 815 O O . THR A 1 105 ? 1.243 -1.840 5.586 1.00 94.69 105 THR A O 1
ATOM 818 N N . LEU A 1 106 ? 1.799 -0.685 3.750 1.00 95.06 106 LEU A N 1
ATOM 819 C CA . LEU A 1 106 ? 2.679 -1.720 3.225 1.00 95.06 106 LEU A CA 1
ATOM 820 C C . LEU A 1 106 ? 4.016 -1.628 3.965 1.00 95.06 106 LEU A C 1
ATOM 822 O O . LEU A 1 106 ? 4.692 -0.601 3.898 1.00 95.06 106 LEU A O 1
ATOM 826 N N . GLY A 1 107 ? 4.389 -2.685 4.680 1.00 93.00 107 GLY A N 1
ATOM 827 C CA . GLY A 1 107 ? 5.600 -2.706 5.493 1.00 93.00 107 GLY A CA 1
ATOM 828 C C . GLY A 1 107 ? 6.308 -4.051 5.450 1.00 93.00 107 GLY A C 1
ATOM 829 O O . GLY A 1 107 ? 5.723 -5.067 5.069 1.00 93.00 107 GLY A O 1
ATOM 830 N N . CYS A 1 108 ? 7.577 -4.047 5.849 1.00 91.25 108 CYS A N 1
ATOM 831 C CA . CYS A 1 108 ? 8.321 -5.278 6.080 1.00 91.25 108 CYS A CA 1
ATOM 832 C C . CYS A 1 108 ? 7.929 -5.907 7.428 1.00 91.25 108 CYS A C 1
ATOM 834 O O . CYS A 1 108 ? 7.585 -5.190 8.369 1.00 91.25 108 CYS A O 1
ATOM 836 N N . THR A 1 109 ? 8.020 -7.232 7.517 1.00 88.00 109 THR A N 1
ATOM 837 C CA . THR A 1 109 ? 7.718 -8.058 8.698 1.00 88.00 109 THR A CA 1
ATOM 838 C C . THR A 1 109 ? 8.926 -8.844 9.173 1.00 88.00 109 THR A C 1
ATOM 840 O O . THR A 1 109 ? 9.667 -9.345 8.296 1.00 88.00 109 THR A O 1
#

pLDDT: mean 88.03, std 9.62, range [59.69, 97.44]

Foldseek 3Di:
DDKDWPPDPPLQPVVHVCDPFQKEKEKDWDWDFDQDVNDTDTDTHIIIIIDRDPDDDDQWDWDDDPPDPDTDIGGCVVVQKDFAADDPPVCPPPDCVVDPGRYTYIDGD

Radius of gyration: 17.17 Å; chains: 1; bounding box: 33×39×44 Å

Organism: Zea mays (NCBI:txid4577)

Sequence (109 aa):
MIVVVIGEHKALEEGGELHGKTVYLFGSTEPQLLDVNGESKIVLIPIVVAVDCPFPPSDKIGINSVQRENEEIVPMKAMKMAWVPYVPLEDRLSRIDSLKPKIFTLGCT

Secondary structure (DSSP, 8-state):
-EEEEE-STTTTSTTSTTTTS-EEEEEEEEEEEEEETTEEEEEEEEEEEEEE-SS---SEEEE--TT-SS-EEEEGGGGTEEEEE---GGGTTS-GGG----EEEEEE-